Protein AF-A0AAD5PPC9-F1 (afdb_monomer_lite)

pLDDT: mean 76.71, std 16.91, range [36.19, 94.69]

Structure (mmCIF, N/CA/C/O backbone):
data_AF-A0AAD5PPC9-F1
#
_entry.id   AF-A0AAD5PPC9-F1
#
loop_
_atom_site.group_PDB
_atom_site.id
_atom_site.type_symbol
_atom_site.label_atom_id
_atom_site.label_alt_id
_atom_site.label_comp_id
_atom_site.label_asym_id
_atom_site.label_entity_id
_atom_site.label_seq_id
_atom_site.pdbx_PDB_ins_code
_atom_site.Cartn_x
_atom_site.Cartn_y
_atom_site.Cartn_z
_atom_site.occupancy
_atom_site.B_iso_or_equiv
_atom_site.auth_seq_id
_atom_site.auth_comp_id
_atom_site.auth_asym_id
_atom_site.auth_atom_id
_atom_site.pdbx_PDB_model_num
ATOM 1 N N . MET A 1 1 ? -14.270 -18.870 -24.171 1.00 36.19 1 MET A N 1
ATOM 2 C CA . MET A 1 1 ? -13.549 -19.212 -22.930 1.00 36.19 1 MET A CA 1
ATOM 3 C C . MET A 1 1 ? -13.840 -18.097 -21.939 1.00 36.19 1 MET A C 1
ATOM 5 O O . MET A 1 1 ? -13.284 -17.018 -22.070 1.00 36.19 1 MET A O 1
ATOM 9 N N . ILE A 1 2 ? -14.842 -18.286 -21.078 1.00 40.66 2 ILE A N 1
ATOM 10 C CA . ILE A 1 2 ? -15.234 -17.277 -20.088 1.00 40.66 2 ILE A CA 1
ATOM 11 C C . ILE A 1 2 ? -14.187 -17.366 -18.981 1.00 40.66 2 ILE A C 1
ATOM 13 O O . ILE A 1 2 ? -14.192 -18.322 -18.211 1.00 40.66 2 ILE A O 1
ATOM 17 N N . LEU A 1 3 ? -13.245 -16.423 -18.959 1.00 44.47 3 LEU A N 1
ATOM 18 C CA . LEU A 1 3 ? -12.417 -16.183 -17.784 1.00 44.47 3 LEU A CA 1
ATOM 19 C C . LEU A 1 3 ? -13.382 -15.752 -16.680 1.00 44.47 3 LEU A C 1
ATOM 21 O O . LEU A 1 3 ? -13.827 -14.607 -16.643 1.00 44.47 3 LEU A O 1
ATOM 25 N N . LEU A 1 4 ? -13.777 -16.700 -15.832 1.00 47.75 4 LEU A N 1
ATOM 26 C CA . LEU A 1 4 ? -14.361 -16.388 -14.539 1.00 47.75 4 LEU A CA 1
ATOM 27 C C . LEU A 1 4 ? -13.298 -15.566 -13.817 1.00 47.75 4 LEU A C 1
ATOM 29 O O . LEU A 1 4 ? -12.319 -16.121 -13.327 1.00 47.75 4 LEU A O 1
ATOM 33 N N . VAL A 1 5 ? -13.456 -14.242 -13.827 1.00 57.25 5 VAL A N 1
ATOM 34 C CA . VAL A 1 5 ? -12.703 -13.346 -12.953 1.00 57.25 5 VAL A CA 1
ATOM 35 C C . VAL A 1 5 ? -13.085 -13.780 -11.548 1.00 57.25 5 VAL A C 1
ATOM 37 O O . VAL A 1 5 ? -14.154 -13.438 -11.043 1.00 57.25 5 VAL A O 1
ATOM 40 N N . SER A 1 6 ? -12.278 -14.666 -10.970 1.00 63.16 6 SER A N 1
ATOM 41 C CA . SER A 1 6 ? -12.486 -15.173 -9.627 1.00 63.16 6 SER A CA 1
ATOM 42 C C . SER A 1 6 ? -12.339 -13.982 -8.698 1.00 63.16 6 SER A C 1
ATOM 44 O O . SER A 1 6 ? -11.225 -13.525 -8.445 1.00 63.16 6 SER A O 1
ATOM 46 N N . LYS A 1 7 ? -13.471 -13.436 -8.242 1.00 70.06 7 LYS A N 1
ATOM 47 C CA . LYS A 1 7 ? -13.475 -12.419 -7.195 1.00 70.06 7 LYS A CA 1
ATOM 48 C C . LYS A 1 7 ? -12.696 -12.978 -6.011 1.00 70.06 7 LYS A C 1
ATOM 50 O O . LYS A 1 7 ? -12.958 -14.100 -5.573 1.00 70.06 7 LYS A O 1
ATOM 55 N N . SER A 1 8 ? -11.725 -12.209 -5.530 1.00 76.75 8 SER A N 1
ATOM 56 C CA . SER A 1 8 ? -10.991 -12.557 -4.322 1.00 76.75 8 SER A CA 1
ATOM 57 C C . SER A 1 8 ? -11.982 -12.744 -3.168 1.00 76.75 8 SER A C 1
ATOM 59 O O . SER A 1 8 ? -13.018 -12.077 -3.105 1.00 76.75 8 SER A O 1
ATOM 61 N N . LEU A 1 9 ? -11.668 -13.654 -2.242 1.00 83.06 9 LEU A N 1
ATOM 62 C CA . LEU A 1 9 ? -12.536 -13.983 -1.104 1.00 83.06 9 LEU A CA 1
ATOM 63 C C . LEU A 1 9 ? -12.941 -12.743 -0.286 1.00 83.06 9 LEU A C 1
ATOM 65 O O . LEU A 1 9 ? -14.046 -12.682 0.245 1.00 83.06 9 LEU A O 1
ATOM 69 N N . TYR A 1 10 ? -12.050 -11.753 -0.214 1.00 85.75 10 TYR A N 1
ATOM 70 C CA . TYR A 1 10 ? -12.240 -10.518 0.545 1.00 85.75 10 TYR A CA 1
ATOM 71 C C . TYR A 1 10 ? -12.507 -9.286 -0.332 1.00 85.75 10 TYR A C 1
ATOM 73 O O . TYR A 1 10 ? -12.601 -8.182 0.203 1.00 85.75 10 TYR A O 1
ATOM 81 N N . GLY A 1 11 ? -12.635 -9.448 -1.655 1.00 88.56 11 GLY A N 1
ATOM 82 C CA . GLY A 1 11 ? -12.727 -8.322 -2.587 1.00 88.56 11 GLY A CA 1
ATOM 83 C C . GLY A 1 11 ? -11.603 -7.309 -2.352 1.00 88.56 11 GLY A C 1
ATOM 84 O O . GLY A 1 11 ? -10.448 -7.696 -2.154 1.00 88.56 11 GLY A O 1
ATOM 85 N N . ASP A 1 12 ? -11.991 -6.035 -2.266 1.00 90.81 12 ASP A N 1
ATOM 86 C CA . ASP A 1 12 ? -11.082 -4.900 -2.057 1.00 90.81 12 ASP A CA 1
ATOM 87 C C . ASP A 1 12 ? -11.018 -4.431 -0.584 1.00 90.81 12 ASP A C 1
ATOM 89 O O . ASP A 1 12 ? -10.677 -3.283 -0.270 1.00 90.81 12 ASP A O 1
ATOM 93 N N . ALA A 1 13 ? -11.416 -5.299 0.359 1.00 89.44 13 ALA A N 1
ATOM 94 C CA . ALA A 1 13 ? -11.521 -4.938 1.774 1.00 89.44 13 ALA A CA 1
ATOM 95 C C . ALA A 1 13 ? -10.157 -4.612 2.403 1.00 89.44 13 ALA A C 1
ATOM 97 O O . ALA A 1 13 ? -10.048 -3.685 3.210 1.00 89.44 13 ALA A O 1
ATOM 98 N N . VAL A 1 14 ? -9.121 -5.372 2.030 1.00 91.00 14 VAL A N 1
ATOM 99 C CA . VAL A 1 14 ? -7.750 -5.200 2.536 1.00 91.00 14 VAL A CA 1
ATOM 100 C C . VAL A 1 14 ? -6.858 -4.598 1.458 1.00 91.00 14 VAL A C 1
ATOM 102 O O . VAL A 1 14 ? -6.281 -3.536 1.685 1.00 91.00 14 VAL A O 1
ATOM 105 N N . ILE A 1 15 ? -6.769 -5.245 0.294 1.00 92.94 15 ILE A N 1
ATOM 106 C CA . ILE A 1 15 ? -6.039 -4.738 -0.872 1.00 92.94 15 ILE A CA 1
ATOM 107 C C . ILE A 1 15 ? -6.985 -3.818 -1.637 1.00 92.94 15 ILE A C 1
ATOM 109 O O . ILE A 1 15 ? -8.061 -4.249 -2.025 1.00 92.94 15 ILE A O 1
ATOM 113 N N . ALA A 1 16 ? -6.633 -2.546 -1.783 1.00 94.06 16 ALA A N 1
ATOM 114 C CA . ALA A 1 16 ? -7.439 -1.594 -2.532 1.00 94.06 16 ALA A CA 1
ATOM 115 C C . ALA A 1 16 ? -7.430 -1.924 -4.026 1.00 94.06 16 ALA A C 1
ATOM 117 O O . ALA A 1 16 ? -6.444 -2.459 -4.533 1.00 94.06 16 ALA A O 1
ATOM 118 N N . SER A 1 17 ? -8.487 -1.517 -4.727 1.00 92.69 17 SER A N 1
ATOM 119 C CA . SER A 1 17 ? -8.504 -1.590 -6.183 1.00 92.69 17 SER A CA 1
ATOM 120 C C . SER A 1 17 ? -7.451 -0.655 -6.789 1.00 92.69 17 SER A C 1
ATOM 122 O O . SER A 1 17 ? -7.167 0.425 -6.258 1.00 92.69 17 SER A O 1
ATOM 124 N N . ASP A 1 18 ? -6.906 -1.030 -7.946 1.00 90.62 18 ASP A N 1
ATOM 125 C CA . ASP A 1 18 ? -5.948 -0.180 -8.660 1.00 90.62 18 ASP A CA 1
ATOM 126 C C . ASP A 1 18 ? -6.584 1.143 -9.106 1.00 90.62 18 ASP A C 1
ATOM 128 O O . ASP A 1 18 ? -5.911 2.172 -9.160 1.00 90.62 18 ASP A O 1
ATOM 132 N N . SER A 1 19 ? -7.890 1.141 -9.399 1.00 92.56 19 SER A N 1
ATOM 133 C CA . SER A 1 19 ? -8.649 2.359 -9.701 1.00 92.56 19 SER A CA 1
ATOM 134 C C . SER A 1 19 ? -8.618 3.353 -8.543 1.00 92.56 19 SER A C 1
ATOM 136 O O . SER A 1 19 ? -8.305 4.518 -8.773 1.00 92.56 19 SER A O 1
ATOM 138 N N . ASP A 1 20 ? -8.831 2.900 -7.302 1.00 93.81 20 ASP A N 1
ATOM 139 C CA . ASP A 1 20 ? -8.820 3.784 -6.128 1.00 93.81 20 ASP A CA 1
ATOM 140 C C . ASP A 1 20 ? -7.447 4.442 -5.936 1.00 93.81 20 ASP A C 1
ATOM 142 O O . ASP A 1 20 ? -7.346 5.628 -5.601 1.00 93.81 20 ASP A O 1
ATOM 146 N N . LEU A 1 21 ? -6.374 3.669 -6.141 1.00 92.38 21 LEU A N 1
ATOM 147 C CA . LEU A 1 21 ? -5.014 4.189 -6.059 1.00 92.38 21 LEU A CA 1
ATOM 148 C C . LEU A 1 21 ? -4.756 5.206 -7.175 1.00 92.38 21 LEU A C 1
ATOM 150 O O . LEU A 1 21 ? -4.220 6.277 -6.901 1.00 92.38 21 LEU A O 1
ATOM 154 N N . ASN A 1 22 ? -5.146 4.903 -8.413 1.00 92.25 22 ASN A N 1
ATOM 155 C CA . ASN A 1 22 ? -4.940 5.789 -9.559 1.00 92.25 22 ASN A CA 1
ATOM 156 C C . ASN A 1 22 ? -5.690 7.120 -9.410 1.00 92.25 22 ASN A C 1
ATOM 158 O O . ASN A 1 22 ? -5.114 8.177 -9.678 1.00 92.25 22 ASN A O 1
ATOM 162 N N . ASP A 1 23 ? -6.925 7.087 -8.912 1.00 94.69 23 ASP A N 1
ATOM 163 C CA . ASP A 1 23 ? -7.713 8.290 -8.641 1.00 94.69 23 ASP A CA 1
ATOM 164 C C . ASP A 1 23 ? -7.056 9.144 -7.550 1.00 94.69 23 ASP A C 1
ATOM 166 O O . ASP A 1 23 ? -6.894 10.359 -7.703 1.00 94.69 23 ASP A O 1
ATOM 170 N N . PHE A 1 24 ? -6.588 8.516 -6.467 1.00 93.81 24 PHE A N 1
ATOM 171 C CA . PHE A 1 24 ? -5.838 9.219 -5.426 1.00 93.81 24 PHE A CA 1
ATOM 172 C C . PHE A 1 24 ? -4.540 9.830 -5.959 1.00 93.81 24 PHE A C 1
ATOM 174 O O . PHE A 1 24 ? -4.214 10.979 -5.657 1.00 93.81 24 PHE A O 1
ATOM 181 N N . VAL A 1 25 ? -3.801 9.076 -6.769 1.00 91.62 25 VAL A N 1
ATOM 182 C CA . VAL A 1 25 ? -2.562 9.526 -7.398 1.00 91.62 25 VAL A CA 1
ATOM 183 C C . VAL A 1 25 ? -2.808 10.754 -8.274 1.00 91.62 25 VAL A C 1
ATOM 185 O O . VAL A 1 25 ? -2.038 11.710 -8.196 1.00 91.62 25 VAL A O 1
ATOM 188 N N . ALA A 1 26 ? -3.883 10.761 -9.064 1.00 92.12 26 ALA A N 1
ATOM 189 C CA . ALA A 1 26 ? -4.252 11.906 -9.889 1.00 92.12 26 ALA A CA 1
ATOM 190 C C . ALA A 1 26 ? -4.516 13.162 -9.040 1.00 92.12 26 ALA A C 1
ATOM 19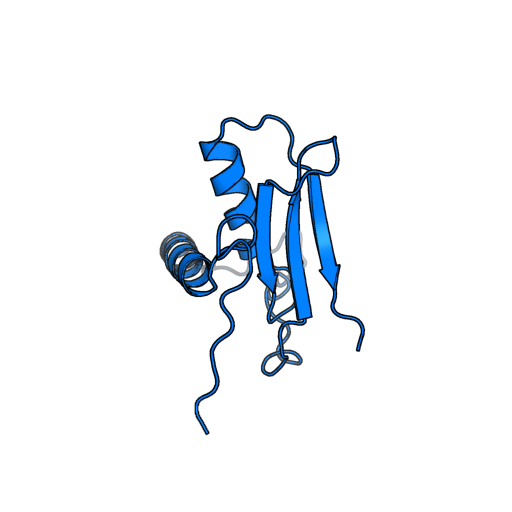2 O O . ALA A 1 26 ? -4.077 14.258 -9.399 1.00 92.12 26 ALA A O 1
ATOM 193 N N . VAL A 1 27 ? -5.170 13.008 -7.882 1.00 92.12 27 VAL A N 1
ATOM 194 C CA . VAL A 1 27 ? -5.401 14.109 -6.934 1.00 92.12 27 VAL A CA 1
ATOM 195 C C . VAL A 1 27 ? -4.082 14.631 -6.361 1.00 92.12 27 VAL A C 1
ATOM 197 O O . VAL A 1 27 ? -3.841 15.841 -6.405 1.00 92.12 27 VAL A O 1
ATOM 200 N N . VAL A 1 28 ? -3.205 13.747 -5.876 1.00 89.25 28 VAL A N 1
ATOM 201 C CA . VAL A 1 28 ? -1.892 14.136 -5.329 1.00 89.25 28 VAL A CA 1
ATOM 202 C C . VAL A 1 28 ? -1.072 14.883 -6.384 1.00 89.25 28 VAL A C 1
ATOM 204 O O . VAL A 1 28 ? -0.593 15.982 -6.123 1.00 89.25 28 VAL A O 1
ATOM 207 N N . ASP A 1 29 ? -1.002 14.363 -7.607 1.00 86.69 29 ASP A N 1
ATOM 208 C CA . ASP A 1 29 ? -0.239 14.973 -8.704 1.00 86.69 29 ASP A CA 1
ATOM 209 C C . ASP A 1 29 ? -0.793 16.316 -9.162 1.00 86.69 29 ASP A C 1
ATOM 211 O O . ASP A 1 29 ? -0.048 17.193 -9.604 1.00 86.69 29 ASP A O 1
ATOM 215 N N . SER A 1 30 ? -2.110 16.491 -9.069 1.00 86.31 30 SER A N 1
ATOM 216 C CA . SER A 1 30 ? -2.744 17.769 -9.372 1.00 86.31 30 SER A CA 1
ATOM 217 C C . SER A 1 30 ? -2.434 18.840 -8.321 1.00 86.31 30 SER A C 1
ATOM 219 O O . SER A 1 30 ? -2.371 20.021 -8.670 1.00 86.31 30 SER A O 1
ATOM 221 N N . THR A 1 31 ? -2.202 18.419 -7.072 1.00 79.00 31 THR A N 1
ATOM 222 C CA . THR A 1 31 ? -1.931 19.282 -5.913 1.00 79.00 31 THR A CA 1
ATOM 223 C C . THR A 1 31 ? -0.444 19.636 -5.816 1.00 79.00 31 THR A C 1
ATOM 225 O O . THR A 1 31 ? -0.098 20.787 -5.569 1.00 79.00 31 THR A O 1
ATOM 228 N N . GLU A 1 32 ? 0.443 18.689 -6.132 1.00 64.50 32 GLU A N 1
ATOM 229 C CA . GLU A 1 32 ? 1.910 18.828 -6.146 1.00 64.50 32 GLU A CA 1
ATOM 230 C C . GLU A 1 32 ? 2.445 19.572 -7.390 1.00 64.50 32 GLU A C 1
ATOM 232 O O . GLU A 1 32 ? 3.574 19.358 -7.837 1.00 64.50 32 GLU A O 1
ATOM 237 N N . LYS A 1 33 ? 1.670 20.496 -7.974 1.00 54.88 33 LYS A N 1
ATOM 238 C CA . LYS A 1 33 ? 2.148 21.390 -9.047 1.00 54.88 33 LYS A CA 1
ATOM 239 C C . LYS A 1 33 ? 3.065 22.491 -8.505 1.00 54.88 33 LYS A C 1
ATOM 241 O O . LYS A 1 33 ? 2.974 23.645 -8.924 1.00 54.88 33 LYS A O 1
ATOM 246 N N . THR A 1 34 ? 4.008 22.153 -7.636 1.00 51.12 34 THR A N 1
ATOM 247 C CA . THR A 1 34 ? 5.165 23.015 -7.417 1.00 51.12 34 THR A CA 1
ATOM 248 C C . THR A 1 34 ? 6.089 22.791 -8.605 1.00 51.12 34 THR A C 1
ATOM 250 O O . THR A 1 34 ? 6.919 21.886 -8.620 1.00 51.12 34 THR A O 1
ATOM 253 N N . LYS A 1 35 ? 5.918 23.595 -9.663 1.00 48.44 35 LYS A N 1
ATOM 254 C CA . LYS A 1 35 ? 6.964 23.753 -10.676 1.00 48.44 35 LYS A CA 1
ATOM 255 C C . LYS A 1 35 ? 8.236 24.152 -9.928 1.00 48.44 35 LYS A C 1
ATOM 257 O O . LYS A 1 35 ? 8.370 25.312 -9.541 1.00 48.44 35 LYS A O 1
ATOM 262 N N . SER A 1 36 ? 9.173 23.224 -9.749 1.00 46.84 36 SER A N 1
ATOM 263 C CA . SER A 1 36 ? 10.551 23.560 -9.404 1.00 46.84 36 SER A CA 1
ATOM 264 C C . SER A 1 36 ? 11.115 24.354 -10.584 1.00 46.84 36 SER A C 1
ATOM 266 O O . SER A 1 36 ? 11.640 23.793 -11.546 1.00 46.84 36 SER A O 1
ATOM 268 N N . THR A 1 37 ? 10.901 25.668 -10.568 1.00 46.62 37 THR A N 1
ATOM 269 C CA . THR A 1 37 ? 11.354 26.587 -11.625 1.00 46.62 37 THR A CA 1
ATOM 270 C C . THR A 1 37 ? 12.797 27.031 -11.380 1.00 46.62 37 THR A C 1
ATOM 272 O O . THR A 1 37 ? 13.337 27.869 -12.090 1.00 46.62 37 THR A O 1
ATOM 275 N N . SER A 1 38 ? 13.464 26.430 -10.405 1.00 47.66 38 SER A N 1
ATOM 276 C CA . SER A 1 38 ? 14.866 26.653 -10.112 1.00 47.66 38 SER A CA 1
ATOM 277 C C . SER A 1 38 ? 15.482 25.327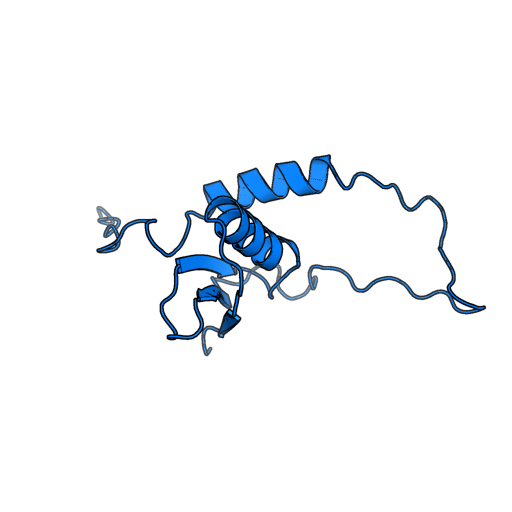 -9.713 1.00 47.66 38 SER A C 1
ATOM 279 O O . SER A 1 38 ? 14.920 24.575 -8.921 1.00 47.66 38 SER A O 1
ATOM 281 N N . SER A 1 39 ? 16.643 25.030 -10.280 1.00 52.50 39 SER A N 1
ATOM 282 C CA . SER A 1 39 ? 17.570 24.054 -9.730 1.00 52.50 39 SER A CA 1
ATOM 283 C C . SER A 1 39 ? 17.920 24.475 -8.300 1.00 52.50 39 SER A C 1
ATOM 285 O O . SER A 1 39 ? 18.824 25.286 -8.104 1.00 52.50 39 SER A O 1
ATOM 287 N N . GLU A 1 40 ? 17.178 24.000 -7.307 1.00 49.41 40 GLU A N 1
ATOM 288 C CA . GLU A 1 40 ? 17.494 24.276 -5.910 1.00 49.41 40 GLU A CA 1
ATOM 289 C C . GLU A 1 40 ? 18.762 23.496 -5.546 1.00 49.41 40 GLU A C 1
ATOM 291 O O . GLU A 1 40 ? 18.759 22.275 -5.401 1.00 49.41 40 GLU A O 1
ATOM 296 N N . SER A 1 41 ? 19.889 24.208 -5.497 1.00 48.38 41 SER A N 1
ATOM 297 C CA . SER A 1 41 ? 21.165 23.685 -5.028 1.00 48.38 41 SER A CA 1
ATOM 298 C C . SER A 1 41 ? 21.234 23.840 -3.510 1.00 48.38 41 SER A C 1
ATOM 300 O O . SER A 1 41 ? 21.325 24.943 -2.974 1.00 48.38 41 SER A O 1
ATOM 302 N N . CYS A 1 42 ? 21.207 22.725 -2.784 1.00 46.78 42 CYS A N 1
ATOM 303 C CA . CYS A 1 42 ? 21.594 22.722 -1.378 1.00 46.78 42 CYS A CA 1
ATOM 304 C C . CYS A 1 42 ? 23.129 22.748 -1.322 1.00 46.78 42 CYS A C 1
ATOM 306 O O . CYS A 1 42 ? 23.770 21.722 -1.515 1.00 46.78 42 CYS A O 1
ATOM 308 N N . GLY A 1 43 ? 23.710 23.940 -1.144 1.00 50.41 43 GLY A N 1
ATOM 309 C CA . GLY A 1 43 ? 25.153 24.145 -0.969 1.00 50.41 43 GLY A CA 1
ATOM 310 C C . GLY A 1 43 ? 26.002 23.723 -2.172 1.00 50.41 43 GLY A C 1
ATOM 311 O O . GLY A 1 43 ? 26.457 22.589 -2.243 1.00 50.41 43 GLY A O 1
ATOM 312 N N . GLY A 1 44 ? 26.243 24.633 -3.124 1.00 54.19 44 GLY A N 1
ATOM 313 C CA . GLY A 1 44 ? 27.249 24.508 -4.202 1.00 54.19 44 GLY A CA 1
ATOM 314 C C . GLY A 1 44 ? 27.123 23.320 -5.175 1.00 54.19 44 GLY A C 1
ATOM 315 O O . GLY A 1 44 ? 27.801 23.291 -6.197 1.00 54.19 44 GLY A O 1
ATOM 316 N N . SER A 1 45 ? 26.251 22.358 -4.893 1.00 62.16 45 SER A N 1
ATOM 317 C CA . SER A 1 45 ? 26.115 21.091 -5.592 1.00 62.16 45 SER A CA 1
ATOM 318 C C . SER A 1 45 ? 24.677 20.940 -6.076 1.00 62.16 45 SER A C 1
ATOM 320 O O . SER A 1 45 ? 23.703 21.198 -5.367 1.00 62.16 45 SER A O 1
ATOM 322 N N . THR A 1 46 ? 24.535 20.604 -7.356 1.00 56.59 46 THR A N 1
ATOM 323 C CA . THR A 1 46 ? 23.233 20.440 -8.003 1.00 56.59 46 THR A CA 1
ATOM 324 C C . THR A 1 46 ? 22.773 19.002 -7.806 1.00 56.59 46 THR A C 1
ATOM 326 O O . THR A 1 46 ? 23.026 18.134 -8.641 1.00 56.59 46 THR A O 1
ATOM 329 N N . PHE A 1 47 ? 22.104 18.726 -6.691 1.00 57.03 47 PHE A N 1
ATOM 330 C CA . PHE A 1 47 ? 21.455 17.435 -6.497 1.00 57.03 47 PHE A CA 1
ATOM 331 C C . PHE A 1 47 ? 20.152 17.406 -7.294 1.00 57.03 47 PHE A C 1
ATOM 333 O O . PHE A 1 47 ? 19.224 18.167 -7.035 1.00 57.03 47 PHE A O 1
ATOM 340 N N . LYS A 1 48 ? 20.069 16.521 -8.290 1.00 57.34 48 LYS A N 1
ATOM 341 C CA . LYS A 1 48 ? 18.774 16.170 -8.878 1.00 57.34 48 LYS A CA 1
ATOM 342 C C . LYS A 1 48 ? 18.090 15.193 -7.932 1.00 57.34 48 LYS A C 1
ATOM 344 O O . LYS A 1 48 ? 18.663 14.150 -7.626 1.00 57.34 48 LYS A O 1
ATOM 349 N N . ALA A 1 49 ? 16.870 15.515 -7.510 1.00 60.53 49 ALA A N 1
ATOM 350 C CA . ALA A 1 49 ? 16.030 14.564 -6.795 1.00 60.53 49 ALA A CA 1
ATOM 351 C C . ALA A 1 49 ? 15.918 13.259 -7.602 1.00 60.53 49 ALA A C 1
ATOM 353 O O . ALA A 1 49 ? 15.767 13.280 -8.832 1.00 60.53 49 ALA A O 1
ATOM 354 N N . ALA A 1 50 ? 16.033 12.120 -6.917 1.00 60.12 50 ALA A N 1
ATOM 355 C CA . ALA A 1 50 ? 15.880 10.818 -7.545 1.00 60.12 50 ALA A CA 1
ATOM 356 C C . ALA A 1 50 ? 14.479 10.713 -8.167 1.00 60.12 50 ALA A C 1
ATOM 358 O O . ALA A 1 50 ? 13.481 11.098 -7.558 1.00 60.12 50 ALA A O 1
ATOM 359 N N . LYS A 1 51 ? 14.398 10.209 -9.403 1.00 61.53 51 LYS A N 1
ATOM 360 C CA . LYS A 1 51 ? 13.109 10.004 -10.072 1.00 61.53 51 LYS A CA 1
ATOM 361 C C . LYS A 1 51 ? 12.301 8.973 -9.288 1.00 61.53 51 LYS A C 1
ATOM 363 O O . LYS A 1 51 ? 12.816 7.900 -8.992 1.00 61.53 51 LYS A O 1
ATOM 368 N N . SER A 1 52 ? 11.025 9.264 -9.048 1.00 61.25 52 SER A N 1
ATOM 369 C CA . SER A 1 52 ? 10.098 8.366 -8.343 1.00 61.25 52 SER A CA 1
ATOM 370 C C . SER A 1 52 ? 9.879 7.034 -9.069 1.00 61.25 52 SER A C 1
ATOM 372 O O . SER A 1 52 ? 9.471 6.061 -8.452 1.00 61.25 52 SER A O 1
ATOM 374 N N . TYR A 1 53 ? 10.172 6.978 -10.372 1.00 60.88 53 TYR A N 1
ATOM 375 C CA . TYR A 1 53 ? 10.058 5.775 -11.189 1.00 60.88 53 TYR A CA 1
ATOM 376 C C . TYR A 1 53 ? 11.360 5.515 -11.952 1.00 60.88 53 TYR A C 1
ATOM 378 O O . TYR A 1 53 ? 11.893 6.403 -12.626 1.00 60.88 53 TYR A O 1
ATOM 386 N N . SER A 1 54 ? 11.848 4.272 -11.903 1.00 59.44 54 SER A N 1
ATOM 387 C CA . SER A 1 54 ? 12.923 3.816 -12.789 1.00 59.44 54 SER A CA 1
ATOM 388 C C . SER A 1 54 ? 12.371 3.570 -14.192 1.00 59.44 54 SER A C 1
ATOM 390 O O . SER A 1 54 ? 11.407 2.825 -14.371 1.00 59.44 54 SER A O 1
ATOM 392 N N . SER A 1 55 ? 13.014 4.140 -15.214 1.00 58.78 55 SER A N 1
ATOM 393 C CA . SER A 1 55 ? 12.641 3.912 -16.616 1.00 58.78 55 SER A CA 1
ATOM 394 C C . SER A 1 55 ? 12.788 2.452 -17.050 1.00 58.78 55 SER A C 1
ATOM 396 O O . SER A 1 55 ? 12.153 2.059 -18.023 1.00 58.78 55 SER A O 1
ATOM 398 N N . GLN A 1 56 ? 13.586 1.650 -16.335 1.00 57.31 56 GLN A N 1
ATOM 399 C CA . GLN A 1 56 ? 13.811 0.235 -16.646 1.00 57.31 56 GLN A CA 1
ATOM 400 C C . GLN A 1 56 ? 12.647 -0.680 -16.241 1.00 57.31 56 GLN A C 1
ATOM 402 O O . GLN A 1 56 ? 12.583 -1.809 -16.711 1.00 57.31 56 GLN A O 1
ATOM 407 N N . ARG A 1 57 ? 11.721 -0.226 -15.384 1.00 56.94 57 ARG A N 1
ATOM 408 C CA . ARG A 1 57 ? 10.662 -1.082 -14.818 1.00 56.94 57 ARG A CA 1
ATOM 409 C C . ARG A 1 57 ? 9.269 -0.838 -15.403 1.00 56.94 57 ARG A C 1
ATOM 411 O O . ARG A 1 57 ? 8.302 -1.340 -14.859 1.00 56.94 57 ARG A O 1
ATOM 418 N N . LYS A 1 58 ? 9.143 -0.084 -16.500 1.00 53.84 58 LYS A N 1
ATOM 419 C CA . LYS A 1 58 ? 7.841 0.379 -17.021 1.00 53.84 58 LYS A CA 1
ATOM 420 C C . LYS A 1 58 ? 6.843 -0.733 -17.389 1.00 53.84 58 LYS A C 1
ATOM 422 O O . LYS A 1 58 ? 5.653 -0.476 -17.286 1.00 53.84 58 LYS A O 1
ATOM 427 N N . ASN A 1 59 ? 7.313 -1.929 -17.753 1.00 55.53 59 ASN A N 1
ATOM 428 C CA . ASN A 1 59 ? 6.481 -3.048 -18.225 1.00 55.53 59 ASN A CA 1
ATOM 429 C C . ASN A 1 59 ? 6.568 -4.272 -17.296 1.00 55.53 59 ASN A C 1
ATOM 431 O O . ASN A 1 59 ? 6.775 -5.387 -17.768 1.00 55.53 59 ASN A O 1
ATOM 435 N N . LEU A 1 60 ? 6.536 -4.067 -15.980 1.00 57.06 60 LEU A N 1
ATOM 436 C CA . LEU A 1 60 ? 6.523 -5.177 -15.032 1.00 57.06 60 LEU A CA 1
ATOM 437 C C . LEU A 1 60 ? 5.085 -5.487 -14.611 1.00 57.06 60 LEU A C 1
ATOM 439 O O . LEU A 1 60 ? 4.305 -4.570 -14.366 1.00 57.06 60 LEU A O 1
ATOM 443 N N . ASP A 1 61 ? 4.779 -6.781 -14.525 1.00 61.47 61 ASP A N 1
ATOM 444 C CA . ASP A 1 61 ? 3.643 -7.292 -13.751 1.00 61.47 61 ASP A CA 1
ATOM 445 C C . ASP A 1 61 ? 3.805 -6.914 -12.269 1.00 61.47 61 ASP A C 1
ATOM 447 O O . ASP A 1 61 ? 4.932 -6.602 -11.859 1.00 61.47 61 ASP A O 1
ATOM 451 N N . GLU A 1 62 ? 2.708 -6.941 -11.495 1.00 64.25 62 GLU A N 1
ATOM 452 C CA . GLU A 1 62 ? 2.667 -6.608 -10.058 1.00 64.25 62 GLU A CA 1
ATOM 453 C C . GLU A 1 62 ? 3.951 -7.045 -9.336 1.00 64.25 62 GLU A C 1
ATOM 455 O O . GLU A 1 62 ? 4.189 -8.218 -9.070 1.00 64.25 62 GLU A O 1
ATOM 460 N N . T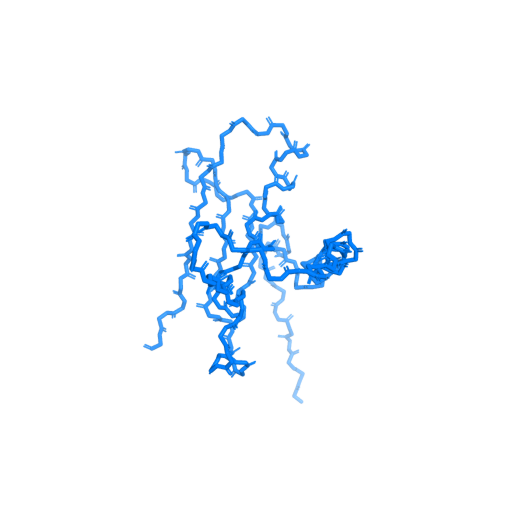HR A 1 63 ? 4.825 -6.087 -9.024 1.00 75.69 63 THR A N 1
ATOM 461 C CA . THR A 1 63 ? 6.135 -6.373 -8.422 1.00 75.69 63 THR A CA 1
ATOM 462 C C . THR A 1 63 ? 6.045 -6.653 -6.928 1.00 75.69 63 THR A C 1
ATOM 464 O O . THR A 1 63 ? 7.035 -7.058 -6.314 1.00 75.69 63 THR A O 1
ATOM 467 N N . GLY A 1 64 ? 4.871 -6.443 -6.339 1.00 87.25 64 GLY A N 1
ATOM 468 C CA . GLY A 1 64 ? 4.601 -6.674 -4.937 1.00 87.25 64 GLY A CA 1
ATOM 469 C C . GLY A 1 64 ? 3.374 -5.920 -4.448 1.00 87.25 64 GLY A C 1
ATOM 470 O O . GLY A 1 64 ? 2.591 -5.383 -5.230 1.00 87.25 64 GLY A O 1
ATOM 471 N N . VAL A 1 65 ? 3.251 -5.857 -3.128 1.00 91.25 65 VAL A N 1
ATOM 472 C CA . VAL A 1 65 ? 2.186 -5.151 -2.417 1.00 91.25 65 VAL A CA 1
ATOM 473 C C . VAL A 1 65 ? 2.810 -4.290 -1.325 1.00 91.25 65 VAL A C 1
ATOM 475 O O . VAL A 1 65 ? 3.654 -4.765 -0.563 1.00 91.25 65 VAL A O 1
ATOM 478 N N . VAL A 1 66 ? 2.367 -3.038 -1.223 1.00 93.25 66 VAL A N 1
ATOM 479 C CA . VAL A 1 66 ? 2.685 -2.156 -0.091 1.00 93.25 66 VAL A CA 1
ATOM 480 C C . VAL A 1 66 ? 1.540 -2.245 0.905 1.00 93.25 66 VAL A C 1
ATOM 482 O O . VAL A 1 66 ? 0.377 -2.105 0.527 1.00 93.25 66 VAL A O 1
ATOM 485 N N . MET A 1 67 ? 1.846 -2.484 2.177 1.00 94.00 67 MET A N 1
ATOM 486 C CA . MET A 1 67 ? 0.844 -2.731 3.212 1.00 94.00 67 MET A CA 1
ATOM 487 C C . MET A 1 67 ? 1.063 -1.842 4.424 1.00 94.00 67 MET A C 1
ATOM 489 O O . MET A 1 67 ? 2.193 -1.621 4.843 1.00 94.00 67 MET A O 1
ATOM 493 N N . GLY A 1 68 ? -0.034 -1.390 5.025 1.00 93.31 68 GLY A N 1
ATOM 494 C CA . GLY A 1 68 ? -0.054 -0.773 6.344 1.00 93.31 68 GLY A CA 1
ATOM 495 C C . GLY A 1 68 ? -0.708 -1.699 7.360 1.00 93.31 68 GLY A C 1
ATOM 496 O O . GLY A 1 68 ? -1.838 -2.160 7.164 1.00 93.31 68 GLY A O 1
ATOM 497 N N . CYS A 1 69 ? -0.030 -1.939 8.475 1.00 90.50 69 CYS A N 1
ATOM 498 C CA . CYS A 1 69 ? -0.492 -2.776 9.570 1.00 90.50 69 CYS A CA 1
ATOM 499 C C . CYS A 1 69 ? -0.398 -2.064 10.927 1.00 90.50 69 CYS A C 1
ATOM 501 O O . CYS A 1 69 ? 0.305 -1.067 11.119 1.00 90.50 69 CYS A O 1
ATOM 503 N N . CYS A 1 70 ? -1.157 -2.579 11.893 1.00 85.31 70 CYS A N 1
ATOM 504 C CA . CYS A 1 70 ? -0.988 -2.200 13.291 1.00 85.31 70 CYS A CA 1
ATOM 505 C C . CYS A 1 70 ? 0.203 -2.953 13.908 1.00 85.31 70 CYS A C 1
ATOM 507 O O . CYS A 1 70 ? 0.702 -3.923 13.342 1.00 85.31 70 CYS A O 1
ATOM 509 N N . ARG A 1 71 ? 0.615 -2.577 15.125 1.00 82.44 71 ARG A N 1
ATOM 510 C CA . ARG A 1 71 ? 1.718 -3.249 15.846 1.00 82.44 71 ARG A CA 1
ATOM 511 C C . ARG A 1 71 ? 1.516 -4.752 16.083 1.00 82.44 71 ARG A C 1
ATOM 513 O O . ARG A 1 71 ? 2.483 -5.438 16.383 1.00 82.44 71 ARG A O 1
ATOM 520 N N . HIS A 1 72 ? 0.290 -5.254 15.959 1.00 86.31 72 HIS A 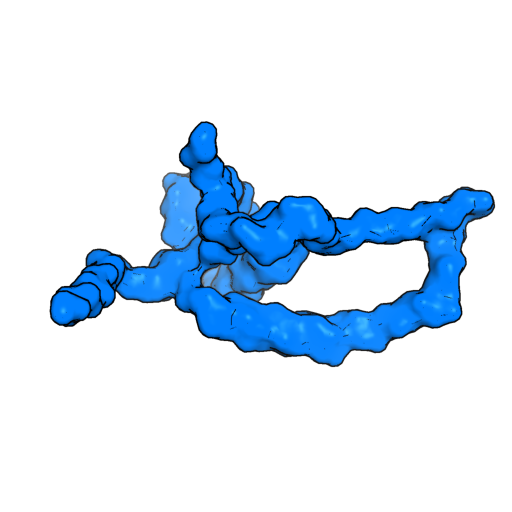N 1
ATOM 521 C CA . HIS A 1 72 ? -0.021 -6.683 16.062 1.00 86.31 72 HIS A CA 1
ATOM 522 C C . HIS A 1 72 ? 0.184 -7.443 14.739 1.00 86.31 72 HIS A C 1
ATOM 524 O O . HIS A 1 72 ? -0.121 -8.627 14.673 1.00 86.31 72 HIS A O 1
ATOM 530 N N . GLY A 1 73 ? 0.635 -6.772 13.673 1.00 83.12 73 GLY A N 1
ATOM 531 C CA . GLY A 1 73 ? 0.832 -7.373 12.352 1.00 83.12 73 GLY A CA 1
ATOM 532 C C . GLY A 1 73 ? -0.449 -7.530 11.527 1.00 83.12 73 GLY A C 1
ATOM 533 O O . GLY A 1 73 ? -0.410 -8.094 10.440 1.00 83.12 73 GLY A O 1
ATOM 534 N N . VAL A 1 74 ? -1.592 -7.017 11.999 1.00 88.19 74 VAL A N 1
ATOM 535 C CA . VAL A 1 74 ? -2.855 -7.086 11.248 1.00 88.19 74 VAL A CA 1
ATOM 536 C C . VAL A 1 74 ? -2.869 -6.007 10.171 1.00 88.19 74 VAL A C 1
ATOM 538 O O . VAL A 1 74 ? -2.901 -4.812 10.489 1.00 88.19 74 VAL A O 1
ATOM 541 N N . VAL A 1 75 ? -2.870 -6.433 8.907 1.00 91.38 75 VAL A N 1
ATOM 542 C CA . VAL A 1 75 ? -2.943 -5.551 7.735 1.00 91.38 75 VAL A CA 1
ATOM 543 C C . VAL A 1 75 ? -4.306 -4.860 7.687 1.00 91.38 75 VAL A C 1
ATOM 545 O O . VAL A 1 75 ? -5.347 -5.508 7.733 1.00 91.38 75 VAL A O 1
ATOM 548 N N . GLN A 1 76 ? -4.296 -3.530 7.616 1.00 90.31 76 GLN A N 1
ATOM 549 C CA . GLN A 1 76 ? -5.503 -2.689 7.604 1.00 90.31 76 GLN A CA 1
ATOM 550 C C . GLN A 1 76 ? -5.816 -2.115 6.223 1.00 90.31 76 GLN A C 1
ATOM 552 O O . GLN A 1 76 ? -6.959 -1.727 5.959 1.00 90.31 76 GLN A O 1
ATOM 557 N N . ARG A 1 77 ? -4.786 -1.977 5.384 1.00 93.62 77 ARG A N 1
ATOM 558 C CA . ARG A 1 77 ? -4.882 -1.540 3.994 1.00 93.62 77 ARG A CA 1
ATOM 559 C C . ARG A 1 77 ? -3.625 -1.963 3.255 1.00 93.62 77 ARG A C 1
ATOM 561 O O . ARG A 1 77 ? -2.536 -1.930 3.825 1.00 93.62 77 ARG A O 1
ATOM 568 N N . ALA A 1 78 ? -3.789 -2.320 1.999 1.00 94.25 78 ALA A N 1
ATOM 569 C CA . ALA A 1 78 ? -2.727 -2.717 1.105 1.00 94.25 78 ALA A CA 1
ATOM 570 C C . ALA A 1 78 ? -3.008 -2.174 -0.296 1.00 94.25 78 ALA A C 1
ATOM 572 O O . ALA A 1 78 ? -4.161 -1.897 -0.626 1.00 94.25 78 ALA A O 1
ATOM 573 N N . VAL A 1 79 ? -1.970 -2.004 -1.102 1.00 93.81 79 VAL A N 1
ATOM 574 C CA . VAL A 1 79 ? -2.083 -1.596 -2.504 1.00 93.81 79 VAL A CA 1
ATOM 575 C C . VAL A 1 79 ? -1.109 -2.388 -3.355 1.00 93.81 79 VAL A C 1
ATOM 577 O O . VAL A 1 79 ? 0.027 -2.635 -2.939 1.00 93.81 79 VAL A O 1
ATOM 580 N N . ASN A 1 80 ? -1.555 -2.758 -4.550 1.00 90.88 80 ASN A N 1
ATOM 581 C CA . ASN A 1 80 ? -0.693 -3.370 -5.545 1.00 90.88 80 ASN A CA 1
ATOM 582 C C . ASN A 1 80 ? 0.387 -2.392 -6.002 1.00 90.88 80 ASN A C 1
ATOM 584 O O . ASN A 1 80 ? 0.204 -1.172 -6.026 1.00 90.88 80 ASN A O 1
ATOM 588 N N . MET A 1 81 ? 1.535 -2.953 -6.355 1.00 87.44 81 MET A N 1
ATOM 589 C CA . MET A 1 81 ? 2.743 -2.206 -6.652 1.00 87.44 81 MET A CA 1
ATOM 590 C C . MET A 1 81 ? 3.313 -2.687 -7.992 1.00 87.44 81 MET A C 1
ATOM 592 O O . MET A 1 81 ? 4.123 -3.609 -8.055 1.00 87.44 81 MET A O 1
ATOM 596 N N . PHE A 1 82 ? 2.880 -2.079 -9.098 1.00 79.00 82 PHE A N 1
ATOM 597 C CA . PHE A 1 82 ? 3.328 -2.434 -10.462 1.00 79.00 82 PHE A CA 1
ATOM 598 C C . PHE A 1 82 ? 4.764 -1.988 -10.768 1.00 79.00 82 PHE A C 1
ATOM 600 O O . PHE A 1 82 ? 5.464 -2.558 -11.605 1.00 79.00 82 PHE A O 1
ATOM 607 N N . HIS A 1 83 ? 5.228 -0.965 -10.060 1.00 74.88 83 HIS A N 1
ATOM 608 C CA . HIS A 1 83 ? 6.601 -0.468 -10.098 1.00 74.88 83 HIS A CA 1
ATOM 609 C C . HIS A 1 83 ? 7.184 -0.573 -8.688 1.00 74.88 83 HIS A C 1
ATOM 611 O O . HIS A 1 83 ? 6.509 -1.054 -7.799 1.00 74.88 83 HIS A O 1
ATOM 617 N N . GLY A 1 84 ? 8.432 -0.169 -8.440 1.00 78.31 84 GLY A N 1
ATOM 618 C CA . GLY A 1 84 ? 8.915 -0.120 -7.049 1.00 78.31 84 GLY A CA 1
ATOM 619 C C . GLY A 1 84 ? 8.042 0.787 -6.167 1.00 78.31 84 GLY A C 1
ATOM 620 O O . GLY A 1 84 ? 7.301 1.621 -6.694 1.00 78.31 84 GLY A O 1
ATOM 621 N N . GLU A 1 85 ? 8.160 0.654 -4.842 1.00 84.50 85 GLU A N 1
ATOM 622 C CA . GLU A 1 85 ? 7.420 1.503 -3.903 1.00 84.50 85 GLU A CA 1
ATOM 623 C C . GLU A 1 85 ? 7.701 2.974 -4.220 1.00 84.50 85 GLU A C 1
ATOM 625 O O . GLU A 1 85 ? 8.836 3.383 -4.479 1.00 84.50 85 GLU A O 1
ATOM 630 N N . THR A 1 86 ? 6.644 3.779 -4.201 1.00 87.44 86 THR A N 1
ATOM 631 C CA . THR A 1 86 ? 6.748 5.229 -4.345 1.00 87.44 86 THR A CA 1
ATOM 632 C C . THR A 1 86 ? 6.008 5.904 -3.211 1.00 87.44 86 THR A C 1
ATOM 634 O O . THR A 1 86 ? 5.081 5.327 -2.642 1.00 87.44 86 THR A O 1
ATOM 637 N N . PHE A 1 87 ? 6.341 7.173 -2.974 1.00 88.44 87 PHE A N 1
ATOM 638 C CA . PHE A 1 87 ? 5.656 8.021 -1.999 1.00 88.44 87 PHE A CA 1
ATOM 639 C C . PHE A 1 87 ? 4.126 7.947 -2.096 1.00 88.44 87 PHE A C 1
ATOM 641 O O . PHE A 1 87 ? 3.445 7.998 -1.081 1.00 88.44 87 PHE A O 1
ATOM 648 N N . ARG A 1 88 ? 3.566 7.792 -3.301 1.00 91.00 88 ARG A N 1
ATOM 649 C CA . ARG A 1 88 ? 2.114 7.734 -3.507 1.00 91.00 88 ARG A CA 1
ATOM 650 C C . ARG A 1 88 ? 1.478 6.507 -2.858 1.00 91.00 88 ARG A C 1
ATOM 652 O O . ARG A 1 88 ? 0.414 6.645 -2.264 1.00 91.00 88 ARG A O 1
ATOM 659 N N . HIS A 1 89 ? 2.135 5.348 -2.929 1.00 92.00 89 HIS A N 1
ATOM 660 C CA . HIS A 1 89 ? 1.659 4.118 -2.293 1.00 92.00 89 HIS A CA 1
ATOM 661 C C . HIS A 1 89 ? 1.638 4.289 -0.769 1.00 92.00 89 HIS A C 1
ATOM 663 O O . HIS A 1 89 ? 0.613 4.074 -0.122 1.00 92.00 89 HIS A O 1
ATOM 669 N N . THR A 1 90 ? 2.746 4.775 -0.206 1.00 91.44 90 THR A N 1
ATOM 670 C CA . THR A 1 90 ? 2.881 5.041 1.229 1.00 91.44 90 THR A CA 1
ATOM 671 C C . THR A 1 90 ? 1.867 6.092 1.700 1.00 91.44 90 THR A C 1
ATOM 673 O O . THR A 1 90 ? 1.185 5.903 2.706 1.00 91.44 90 THR A O 1
ATOM 676 N N . ASN A 1 91 ? 1.703 7.184 0.947 1.00 92.69 91 ASN A N 1
ATOM 677 C CA . ASN A 1 91 ? 0.789 8.274 1.286 1.00 92.69 91 ASN A CA 1
ATOM 678 C C . ASN A 1 91 ? -0.686 7.850 1.198 1.00 92.69 91 ASN A C 1
ATOM 680 O O . ASN A 1 91 ? -1.495 8.276 2.018 1.00 92.69 91 ASN A O 1
ATOM 684 N N . PHE A 1 92 ? -1.039 6.973 0.252 1.00 94.31 92 PHE A N 1
ATOM 685 C CA . PHE A 1 92 ? -2.379 6.386 0.173 1.00 94.31 92 PHE A CA 1
ATOM 686 C C . PHE A 1 92 ? -2.721 5.607 1.450 1.00 94.31 92 PHE A C 1
ATOM 688 O O . PHE A 1 92 ? -3.794 5.784 2.031 1.00 94.31 92 PHE A O 1
ATOM 695 N N . ILE A 1 93 ? -1.779 4.794 1.938 1.00 93.69 93 ILE A N 1
ATOM 696 C CA . ILE A 1 93 ? -1.931 4.055 3.197 1.00 93.69 93 ILE A CA 1
ATOM 697 C C . ILE A 1 93 ? -2.026 5.026 4.377 1.00 93.69 93 ILE A C 1
ATOM 699 O O . ILE A 1 93 ? -2.908 4.877 5.221 1.00 93.69 93 ILE A O 1
ATOM 703 N N . HIS A 1 94 ? -1.168 6.046 4.431 1.00 91.88 94 HIS A N 1
ATOM 704 C CA . HIS A 1 94 ? -1.201 7.047 5.498 1.00 91.88 94 HIS A CA 1
ATOM 705 C C . HIS A 1 94 ? -2.532 7.794 5.560 1.00 91.88 94 HIS A C 1
ATOM 707 O O . HIS A 1 94 ? -3.066 7.965 6.655 1.00 91.88 94 HIS A O 1
ATOM 713 N N . LYS A 1 95 ? -3.105 8.177 4.411 1.00 92.75 95 LYS A N 1
ATOM 714 C CA . LYS A 1 95 ? -4.431 8.803 4.347 1.00 92.75 95 LYS A CA 1
ATOM 715 C C . LYS A 1 95 ? -5.494 7.907 4.988 1.00 92.75 95 LYS A C 1
ATOM 717 O O . LYS A 1 95 ? -6.196 8.353 5.889 1.00 92.75 95 LYS A O 1
ATOM 722 N N . HIS A 1 96 ? -5.556 6.634 4.591 1.00 91.81 96 HIS A N 1
ATOM 723 C CA . HIS A 1 96 ? -6.518 5.672 5.148 1.00 91.81 96 HIS A CA 1
ATOM 724 C C . HIS A 1 96 ? -6.360 5.485 6.662 1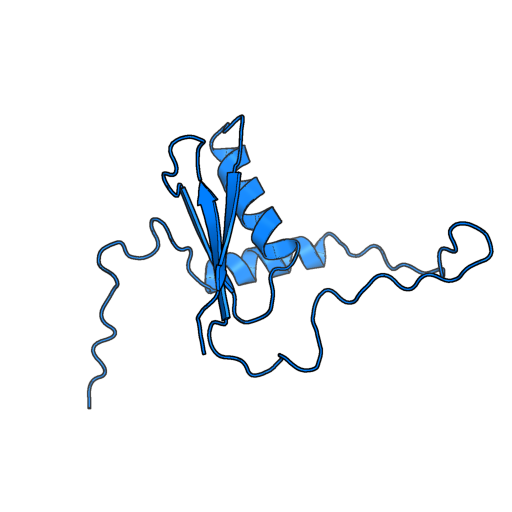.00 91.81 96 HIS A C 1
ATOM 726 O O . HIS A 1 96 ? -7.335 5.376 7.402 1.00 91.81 96 HIS A O 1
ATOM 732 N N . MET A 1 97 ? -5.121 5.453 7.150 1.00 90.12 97 MET A N 1
ATOM 733 C CA . MET A 1 97 ? -4.835 5.313 8.579 1.00 90.12 97 MET A CA 1
ATOM 734 C C . MET A 1 97 ? -5.194 6.577 9.368 1.00 90.12 97 MET A C 1
ATOM 736 O O . MET A 1 97 ? -5.734 6.478 10.473 1.00 90.12 97 MET A O 1
ATOM 740 N N . ALA A 1 98 ? -4.936 7.755 8.796 1.00 89.94 98 ALA A N 1
ATOM 741 C CA . ALA A 1 98 ? -5.295 9.039 9.383 1.00 89.94 98 ALA A CA 1
ATOM 742 C C . ALA A 1 98 ? -6.818 9.189 9.509 1.00 89.94 98 ALA A C 1
ATOM 744 O O . ALA A 1 98 ? -7.307 9.549 10.577 1.00 89.94 98 ALA A O 1
ATOM 745 N N . GLU A 1 99 ? -7.576 8.813 8.473 1.00 91.50 99 GLU A N 1
ATOM 746 C CA . GLU A 1 99 ? -9.049 8.789 8.491 1.00 91.50 99 GLU A CA 1
ATOM 747 C C . GLU A 1 99 ? -9.608 7.860 9.582 1.00 91.50 99 GLU A C 1
ATOM 749 O O . GLU A 1 99 ? -10.668 8.117 10.152 1.00 91.50 99 GLU A O 1
ATOM 754 N N . LYS A 1 100 ? -8.863 6.807 9.939 1.00 88.75 100 LYS A N 1
ATOM 755 C CA . LYS A 1 100 ? -9.201 5.875 11.025 1.00 88.75 100 LYS A CA 1
ATOM 756 C C . LYS A 1 100 ? -8.651 6.281 12.399 1.00 88.75 100 LYS A C 1
ATOM 758 O O . LYS A 1 100 ? -8.782 5.507 13.346 1.00 88.75 100 LYS A O 1
ATOM 763 N N . ASN A 1 101 ? -8.056 7.469 12.537 1.00 87.69 101 ASN A N 1
ATOM 764 C CA . ASN A 1 101 ? -7.423 7.953 13.773 1.00 87.69 101 ASN A CA 1
ATOM 765 C C . ASN A 1 101 ? -6.365 6.985 14.343 1.00 87.69 101 ASN A C 1
ATOM 767 O O . ASN A 1 101 ? -6.180 6.868 15.560 1.00 87.69 101 ASN A O 1
ATOM 771 N N . VAL A 1 102 ? -5.662 6.266 13.463 1.00 84.06 102 VAL A N 1
ATOM 772 C CA . VAL A 1 102 ? -4.593 5.346 13.855 1.00 84.06 102 VAL A CA 1
ATOM 773 C C . VAL A 1 102 ? -3.361 6.152 14.270 1.00 84.06 102 VAL A C 1
ATOM 775 O O . VAL A 1 102 ? -2.821 6.932 13.494 1.00 84.06 102 VAL A O 1
ATOM 778 N N . LYS A 1 103 ? -2.894 5.946 15.507 1.00 77.88 103 LYS A N 1
ATOM 779 C CA . LYS A 1 103 ? -1.752 6.683 16.088 1.00 77.88 103 LYS A CA 1
ATOM 780 C C . LYS A 1 103 ? -0.381 6.145 15.681 1.00 77.88 103 LYS A C 1
ATOM 782 O O . LYS A 1 103 ? 0.614 6.847 15.820 1.00 77.88 103 LYS A O 1
ATOM 787 N N . PHE A 1 104 ? -0.316 4.886 15.261 1.00 72.62 104 PHE A N 1
ATOM 788 C CA . PHE A 1 104 ? 0.930 4.223 14.902 1.00 72.62 104 PHE A CA 1
ATOM 789 C C . PHE A 1 104 ? 0.711 3.356 13.675 1.00 72.62 104 PHE A C 1
ATOM 791 O O . PHE A 1 104 ? -0.170 2.494 13.674 1.00 72.62 104 PHE A O 1
ATOM 798 N N . ILE A 1 105 ? 1.540 3.575 12.664 1.00 80.38 105 ILE A N 1
ATOM 799 C CA . ILE A 1 105 ? 1.494 2.857 11.400 1.00 80.38 105 ILE A CA 1
ATOM 800 C C . ILE A 1 105 ? 2.816 2.114 11.274 1.00 80.38 105 ILE A C 1
ATOM 802 O O . ILE A 1 105 ? 3.882 2.714 11.387 1.00 80.38 105 ILE A O 1
ATOM 806 N N . SER A 1 106 ? 2.731 0.806 11.066 1.00 85.94 106 SER A N 1
ATOM 807 C CA . SER A 1 106 ? 3.841 0.020 10.548 1.00 85.94 106 SER A CA 1
ATOM 808 C C . SER A 1 106 ? 3.538 -0.247 9.083 1.00 85.94 106 SER A C 1
ATOM 810 O O . SER A 1 106 ? 2.434 -0.689 8.771 1.00 85.94 106 SER A O 1
ATOM 812 N N . SER 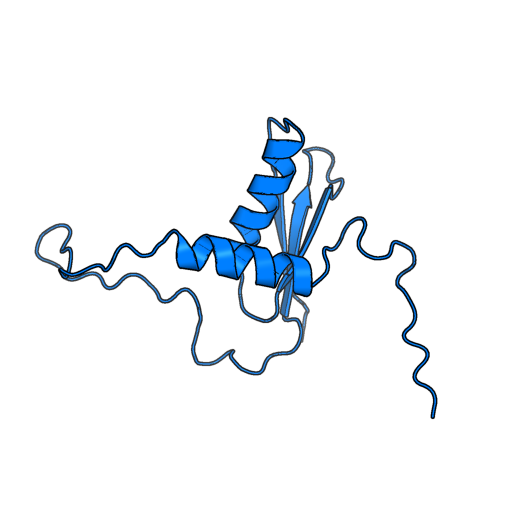A 1 107 ? 4.484 0.034 8.197 1.00 88.00 107 SER A N 1
ATOM 813 C CA . SER A 1 107 ? 4.343 -0.254 6.771 1.00 88.00 107 SER A CA 1
ATOM 814 C C . SER A 1 107 ? 5.411 -1.249 6.350 1.00 88.00 107 SER A C 1
ATOM 816 O O . SER A 1 107 ? 6.531 -1.183 6.852 1.00 88.00 107 SER A O 1
ATOM 818 N N . ASP A 1 108 ? 5.056 -2.167 5.460 1.00 88.19 108 ASP A N 1
ATOM 819 C CA . ASP A 1 108 ? 5.984 -3.151 4.902 1.00 88.19 108 ASP A CA 1
ATOM 820 C C . ASP A 1 108 ? 5.662 -3.415 3.425 1.00 88.19 108 ASP A C 1
ATOM 822 O O . ASP A 1 108 ? 4.548 -3.146 2.958 1.00 88.19 108 ASP A O 1
ATOM 826 N N . VAL A 1 109 ? 6.642 -3.940 2.694 1.00 88.56 109 VAL A N 1
ATOM 827 C CA . VAL A 1 109 ? 6.548 -4.243 1.266 1.00 88.56 109 VAL A CA 1
ATOM 828 C C . VAL A 1 109 ? 6.803 -5.723 1.047 1.00 88.56 109 VAL A C 1
ATOM 830 O O . VAL A 1 109 ? 7.884 -6.240 1.316 1.00 88.56 109 VAL A O 1
ATOM 833 N N . MET A 1 110 ? 5.813 -6.401 0.477 1.00 88.12 110 MET A N 1
ATOM 834 C CA . MET A 1 110 ? 5.946 -7.792 0.059 1.00 88.12 110 MET A CA 1
ATOM 835 C C . MET A 1 110 ? 6.245 -7.822 -1.429 1.00 88.12 110 MET A C 1
ATOM 837 O O . MET A 1 110 ? 5.351 -7.629 -2.250 1.00 88.12 110 MET A O 1
ATOM 841 N N . CYS A 1 111 ? 7.508 -8.045 -1.777 1.00 85.62 111 CYS A N 1
ATOM 842 C CA . CYS A 1 111 ? 7.928 -8.189 -3.166 1.00 85.62 111 CYS A CA 1
ATOM 843 C C . CYS A 1 111 ? 7.528 -9.562 -3.713 1.00 85.62 111 CYS A C 1
ATOM 845 O O . CYS A 1 111 ? 7.694 -10.585 -3.045 1.00 85.62 111 CYS A O 1
ATOM 847 N N . GLN A 1 112 ? 7.084 -9.599 -4.965 1.00 78.94 112 GLN A N 1
ATOM 848 C CA . GLN A 1 112 ? 6.957 -10.849 -5.697 1.00 78.94 112 GLN A CA 1
ATOM 849 C C . GLN A 1 112 ? 8.364 -11.375 -6.025 1.00 78.94 112 GLN A C 1
ATOM 851 O O . GLN A 1 112 ? 9.155 -10.701 -6.692 1.00 78.94 112 GLN A O 1
ATOM 856 N N . LEU A 1 113 ? 8.690 -12.575 -5.536 1.00 66.88 113 LEU A N 1
ATOM 857 C CA . LEU A 1 113 ? 9.896 -13.300 -5.941 1.00 66.88 113 LEU A CA 1
ATOM 858 C C . LEU A 1 113 ? 9.731 -13.741 -7.401 1.00 66.88 113 LEU A C 1
ATOM 860 O O . LEU A 1 113 ? 8.740 -14.387 -7.738 1.00 66.88 113 LEU A O 1
ATOM 864 N N . ARG A 1 114 ? 10.686 -13.354 -8.250 1.00 59.41 114 ARG A N 1
ATOM 865 C CA . ARG A 1 114 ? 10.797 -13.819 -9.638 1.00 59.41 114 ARG A CA 1
ATOM 866 C C . ARG A 1 114 ? 11.706 -15.025 -9.745 1.00 59.41 114 ARG A C 1
ATOM 868 O O . ARG A 1 114 ? 12.711 -15.042 -9.001 1.00 59.41 114 ARG A O 1
#

Radius of gyration: 17.2 Å; chains: 1; bounding box: 42×46×39 Å

InterPro domains:
  IPR040521 Kyakuja-Dileera-Zisupton transposase [PF18758] (10-113)

Secondary structure (DSSP, 8-state):
--------TTTTSSBPPHHHHHHHHHHHHHH------S---SSSS--PPPPSS-GGGTT-S--EEEEEE-TT--EEEEEEESSS--HHHHHHHHHHHHHTT-S--EEEEEEPP-

Organism: NCBI:txid1820382

Foldseek 3Di:
DDPPPPQDPCHCQAEHDPVVLVVLVVVVVVVPPPPPPDQDDPPPDRDDDDDQFDPVQPDADQQWKKFKDDPVRHTRHIYTDSTPDGPSRVVVRVVVCVVVVNPDIDMDIGGDDD

Sequence (114 aa):
MILLVSKSLYGDAVIASDSDLNDFVAVVDSTEKTKSTSSESCGGSTFKAAKSYSSQRKNLDETGVVMGCCRHGVVQRAVNMFHGETFRHTNFIHKHMAEKNVKFISSDVMCQLR